Protein 7AVC (pdb70)

Solvent-accessible surface area: 8495 Å² total; per-residue (Å²): 160,143,169,84,159,81,87,10,31,25,79,96,38,138,99,92,33,105,43,86,55,17,17,0,0,70,2,67,17,62,162,36,57,5,2,1,0,0,11,3,0,81,51,0,64,77,13,90,150,26,76,64,138,89,0,82,96,52,59,136,99,44,121,14,4,8,121,0,10,0,6,12,21,123,65,48,89,42,117,14,116,174,45,108,59,10,46,0,9,46,0,2,0,11,21,114,8,10,115,87,2,87,134,8,112,54,1,51,86,15,0,6,142,3,0,28,48,9,0,45,182,81,46,134,37,170,16,34,118,92,82,85,79,54,192,146,97,75,18,6,24,90,177

Foldseek 3Di:
DDDFDEAEAEPADDDDDPKDFDWWKWFAWPVGIEIETEIEHQPFDAWDDDDPVRQVVCVVVSVYHGYFYKHWADWDWFQDPVGDIYTYIYIYGHPVVSVVVVVDPVSVVSVVVRNVVVNCVVVVTGIDPDMDIDDPDRDGDDD

Nearest PDB structures (foldseek):
  7avc-assembly1_AAA  TM=1.007E+00  e=6.413E-30  Homo sapiens
  4psf-assembly2_B  TM=9.441E-01  e=3.144E-23  Homo sapiens
  8bdu-assembly2_B  TM=9.408E-01  e=1.882E-21  Homo sapiens
  4psi-assembly1_A  TM=9.515E-01  e=9.555E-21  Homo sapiens
  4ckt-assembly2_A  TM=9.638E-01  e=2.616E-19  Mus musculus

Secondary structure (P-SEA, 3-state):
cccccbbbbbccccccccccccccccccccccbbbbbbbbbccccccccccaaaaaaaaaacccccccccccccbbbbbcccbbbbbbbbbbccaaaaaaaaacaaaaaaaaaaaaaaaaaaacccccccccccccccccccc

Sequence (143 aa):
AHHHHHHSAALLEVLFQGPGQPGFCIKTNSSEGKVFINICCHSPSIPPPADVTEE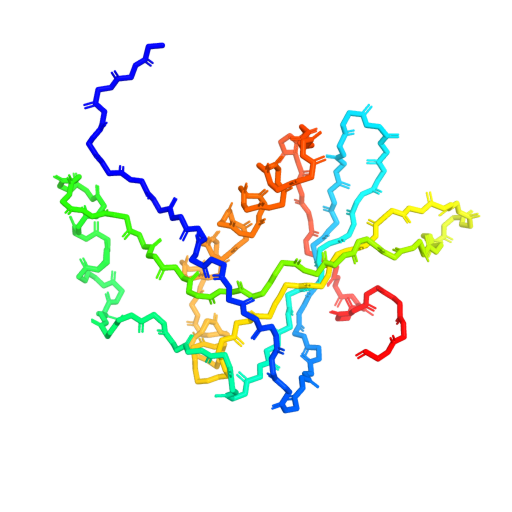ELLLQMMLEEDQAGFRIPMSLGEPHAELDAKGQGCCTAYDVAVNSDFYRRMMQNSDFLRRLLVIRIARRQGLEYKYDLRLAPPWDMMMMKNRPFMGSI

B-factor: mean 22.03, std 12.51, range [8.74, 87.2]

Structure (mmCIF, N/CA/C/O backbone):
data_7AVC
#
_entry.id   7AVC
#
_cell.length_a   72.723
_cell.length_b   72.723
_cell.length_c   192.775
_cell.angle_alpha   90.000
_cell.angle_beta   90.000
_cell.angle_gamma   120.000
#
_symmetry.space_group_name_H-M   'H 3 2'
#
loop_
_entity.id
_entity.type
_entity.pdbx_description
1 polymer 'PIH1 domain-containing protein 1'
2 non-polymer 'SODIUM ION'
3 non-polymer GLYCEROL
4 water water
#
loop_
_atom_site.group_PDB
_atom_site.id
_atom_site.type_symbol
_atom_site.label_atom_id
_atom_site.label_alt_id
_atom_site.label_comp_id
_atom_site.label_asym_id
_atom_site.label_entity_id
_atom_site.label_seq_id
_atom_site.pdbx_PDB_ins_code
_atom_site.Cartn_x
_atom_site.Cartn_y
_atom_site.Cartn_z
_atom_site.occupancy
_atom_site.B_iso_or_equiv
_atom_site.auth_seq_id
_atom_site.auth_comp_id
_atom_site.auth_asym_id
_atom_site.auth_atom_id
_atom_site.pdbx_PDB_model_num
ATOM 1 N N . ALA A 1 2 ? 11.308 -16.153 19.463 1.000 49.885 2 ALA AAA N 1
ATOM 2 C CA . ALA A 1 2 ? 11.975 -16.344 20.788 1.000 36.712 2 ALA AAA CA 1
ATOM 3 C C . ALA A 1 2 ? 10.934 -16.740 21.846 1.000 34.538 2 ALA AAA C 1
ATOM 4 O O . ALA A 1 2 ? 9.807 -16.218 21.837 1.000 37.260 2 ALA AAA O 1
ATOM 6 N N . HIS A 1 3 ? 11.294 -17.684 22.723 1.000 22.513 3 HIS AAA N 1
ATOM 7 C CA . HIS A 1 3 ? 10.442 -18.151 23.810 1.000 19.273 3 HIS AAA CA 1
ATOM 8 C C . HIS A 1 3 ? 11.315 -18.790 24.887 1.000 18.126 3 HIS AAA C 1
ATOM 9 O O . HIS A 1 3 ? 12.451 -19.140 24.608 1.000 20.984 3 HIS AAA O 1
ATOM 16 N N . HIS A 1 4 ? 10.766 -18.980 26.093 1.000 17.489 4 HIS AAA N 1
ATOM 17 C CA . HIS A 1 4 ? 11.534 -19.619 27.164 1.000 17.178 4 HIS AAA CA 1
ATOM 18 C C . HIS A 1 4 ? 10.734 -20.705 27.891 1.000 16.984 4 HIS AAA C 1
ATOM 19 O O . HIS A 1 4 ? 11.275 -21.338 28.785 1.000 19.339 4 HIS AAA O 1
ATOM 26 N N . HIS A 1 5 ? 9.489 -20.937 27.506 1.000 14.423 5 HIS AAA N 1
ATOM 27 C CA . HIS A 1 5 ? 8.668 -21.912 28.219 1.000 13.620 5 HIS AAA CA 1
ATOM 28 C C . HIS A 1 5 ? 9.077 -23.348 27.899 1.000 12.917 5 HIS AAA C 1
ATOM 29 O O . HIS A 1 5 ? 9.554 -23.619 26.789 1.000 15.539 5 HIS AAA O 1
ATOM 36 N N . HIS A 1 6 ? 8.931 -24.222 28.888 1.000 12.199 6 HIS AAA N 1
ATOM 37 C CA . HIS A 1 6 ? 9.335 -25.627 28.792 1.000 13.444 6 HIS AAA CA 1
ATOM 38 C C . HIS A 1 6 ? 8.177 -26.567 28.428 1.000 11.036 6 HIS AAA C 1
ATOM 39 O O . HIS A 1 6 ? 8.438 -27.674 27.969 1.000 11.928 6 HIS AAA O 1
ATOM 46 N N . HIS A 1 7 ? 6.942 -26.128 28.664 1.000 10.620 7 HIS AAA N 1
ATOM 47 C CA . HIS A 1 7 ? 5.745 -26.926 28.389 1.000 10.599 7 HIS AAA CA 1
ATOM 48 C C . HIS A 1 7 ? 4.695 -26.082 27.678 1.000 9.775 7 HIS AAA C 1
ATOM 49 O O . HIS A 1 7 ? 4.648 -24.886 27.847 1.000 10.156 7 HIS AAA O 1
ATOM 56 N N . HIS A 1 8 ? 3.823 -26.744 26.925 1.000 9.854 8 HIS AAA N 1
ATOM 57 C CA . HIS A 1 8 ? 2.689 -26.084 26.331 1.000 10.170 8 HIS AAA CA 1
ATOM 58 C C . HIS A 1 8 ? 1.617 -27.134 26.104 1.000 9.851 8 HIS AAA C 1
ATOM 59 O O . HIS A 1 8 ? 1.926 -28.263 25.743 1.000 11.080 8 HIS AAA O 1
ATOM 66 N N . SER A 1 9 ? 0.357 -26.742 26.241 1.000 10.109 9 SER AAA N 1
ATOM 67 C CA . SER A 1 9 ? -0.725 -27.686 25.952 1.000 10.388 9 SER AAA CA 1
ATOM 68 C C . SER A 1 9 ? -0.609 -28.205 24.510 1.000 11.086 9 SER AAA C 1
ATOM 69 O O . SER A 1 9 ? -0.154 -27.501 23.615 1.000 13.710 9 SER AAA O 1
ATOM 72 N N . ALA A 1 10 ? -1.048 -29.442 24.294 1.000 10.596 10 ALA AAA N 1
ATOM 73 C CA . ALA A 1 10 ? -0.839 -30.089 23.018 1.000 11.788 10 ALA AAA CA 1
ATOM 74 C C . ALA A 1 10 ? -1.926 -31.127 22.799 1.000 9.893 10 ALA AAA C 1
ATOM 75 O O . ALA A 1 10 ? -2.476 -31.730 23.706 1.000 10.943 10 ALA AAA O 1
ATOM 77 N N . ALA A 1 11 ? -2.174 -31.381 21.505 1.000 9.749 11 ALA AAA N 1
ATOM 78 C CA . ALA A 1 11 ? -3.012 -32.476 21.08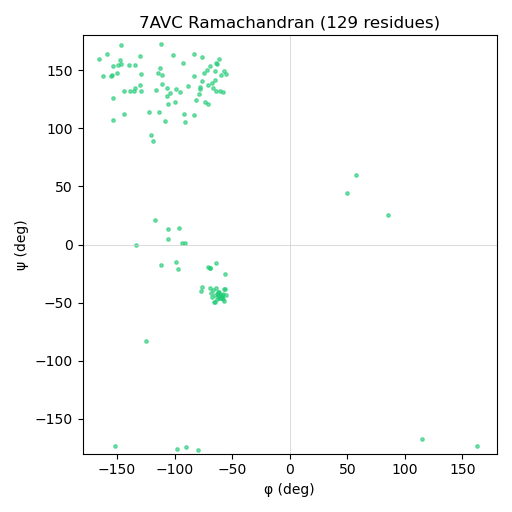2 1.000 10.154 11 ALA AAA CA 1
ATOM 79 C C . ALA A 1 11 ? -2.222 -33.788 21.144 1.000 9.772 11 ALA AAA C 1
ATOM 80 O O . ALA A 1 11 ? -1.097 -33.826 20.647 1.000 10.809 11 ALA AAA O 1
ATOM 82 N N . LEU A 1 12 ? -2.782 -34.812 21.776 1.000 9.585 12 LEU AAA N 1
ATOM 83 C CA A LEU A 1 12 ? -2.217 -36.177 21.713 0.500 9.520 12 LEU AAA CA 1
ATOM 84 C CA B LEU A 1 12 ? -2.205 -36.137 21.677 0.500 9.604 12 LEU AAA CA 1
ATOM 85 C C . LEU A 1 12 ? -3.040 -36.874 20.618 1.000 8.801 12 LEU AAA C 1
ATOM 86 O O . LEU A 1 12 ? -4.161 -37.308 20.882 1.000 9.575 12 LEU AAA O 1
ATOM 95 N N . GLU A 1 13 ? -2.514 -36.931 19.407 1.000 8.859 13 GLU AAA N 1
ATOM 96 C CA . GLU A 1 13 ? -3.328 -37.490 18.319 1.000 9.043 13 GLU AAA CA 1
ATOM 97 C C . GLU A 1 13 ? -3.565 -38.976 18.569 1.000 9.214 13 GLU AAA C 1
ATOM 98 O O . GLU A 1 13 ? -2.639 -39.732 18.857 1.000 10.554 13 GLU AAA O 1
ATOM 104 N N . VAL A 1 14 ? -4.815 -39.389 18.393 1.000 8.738 14 VAL AAA N 1
ATOM 105 C CA . VAL A 1 14 ? -5.204 -40.804 18.523 1.000 8.914 14 VAL AAA CA 1
ATOM 106 C C . VAL A 1 14 ? -6.008 -41.217 17.301 1.000 9.075 14 VAL AAA C 1
ATOM 107 O O . VAL A 1 14 ? -6.560 -40.394 16.543 1.000 10.254 14 VAL AAA O 1
ATOM 111 N N . LEU A 1 15 ? -6.095 -42.536 17.113 1.000 9.364 15 LEU AAA N 1
ATOM 112 C CA . LEU A 1 15 ? -6.951 -43.140 16.116 1.000 10.022 15 LEU AAA CA 1
ATOM 113 C C . LEU A 1 15 ? -8.409 -42.990 16.534 1.000 9.670 15 LEU AAA C 1
ATOM 114 O O . LEU A 1 15 ? -8.824 -43.547 17.582 1.000 11.007 15 LEU AAA O 1
ATOM 119 N N . PHE A 1 16 ? -9.234 -42.330 15.708 1.000 10.096 16 PHE AAA N 1
ATOM 120 C CA . PHE A 1 16 ? -10.626 -42.227 16.005 1.000 11.049 16 PHE AAA CA 1
ATOM 121 C C . PHE A 1 16 ? -11.242 -43.606 16.128 1.000 10.335 16 PHE AAA C 1
ATOM 122 O O . PHE A 1 16 ? -11.100 -44.446 15.248 1.000 11.117 16 PHE AAA O 1
ATOM 130 N N . GLN A 1 17 ? -12.004 -43.823 17.205 1.000 10.530 17 GLN AAA N 1
ATOM 131 C CA . GLN A 1 17 ? -12.819 -45.015 17.427 1.000 10.570 17 GLN AAA CA 1
ATOM 132 C C . GLN A 1 17 ? -14.136 -44.510 18.007 1.000 11.486 17 GLN AAA C 1
ATOM 133 O O . GLN A 1 17 ? -14.145 -43.614 18.844 1.000 10.838 17 GLN AAA O 1
ATOM 139 N N . GLY A 1 18 ? -15.237 -45.001 17.456 1.000 16.536 18 GLY AAA N 1
ATOM 140 C CA . GLY A 1 18 ? -16.604 -44.473 17.711 1.000 17.113 18 GLY AAA CA 1
ATOM 141 C C . GLY A 1 18 ? -17.158 -45.226 18.893 1.000 17.555 18 GLY AAA C 1
ATOM 142 O O . GLY A 1 18 ? -16.435 -46.013 19.497 1.000 19.060 18 GLY AAA O 1
ATOM 143 N N . PRO A 1 19 ? -18.444 -44.981 19.220 1.000 17.452 19 PRO AAA N 1
ATOM 144 C CA . PRO A 1 19 ? -19.433 -44.204 18.465 1.000 18.121 19 PRO AAA CA 1
ATOM 145 C C . PRO A 1 19 ? -19.263 -42.708 18.726 1.000 17.086 19 PRO AAA C 1
ATOM 146 O O . PRO A 1 19 ? -19.321 -42.267 19.897 1.000 18.357 19 PRO AAA O 1
ATOM 150 N N . GLY A 1 20 ? -19.091 -41.921 17.664 1.000 16.844 20 GLY AAA N 1
ATOM 151 C CA . GLY A 1 20 ? -18.960 -40.480 17.821 1.000 17.294 20 GLY AAA CA 1
ATOM 152 C C . GLY A 1 20 ? -20.282 -39.743 17.703 1.000 15.618 20 GLY AAA C 1
ATOM 153 O O . GLY A 1 20 ? -21.247 -40.211 17.101 1.000 19.773 20 GLY AAA O 1
ATOM 154 N N . GLN A 1 21 ? -20.322 -38.561 18.309 1.000 14.939 21 GLN AAA N 1
ATOM 155 C CA . GLN A 1 21 ? -21.447 -37.724 18.159 1.000 17.073 21 GLN AAA CA 1
ATOM 156 C C . GLN A 1 21 ? -21.043 -36.268 18.165 1.000 14.991 21 GLN AAA C 1
ATOM 157 O O . GLN A 1 21 ? -19.961 -35.916 18.623 1.000 13.999 21 GLN AAA O 1
ATOM 163 N N . PRO A 1 22 ? -21.869 -35.389 17.546 1.000 16.428 22 PRO AAA N 1
ATOM 164 C CA . PRO A 1 22 ? -21.522 -33.991 17.472 1.000 16.202 22 PRO AAA CA 1
ATOM 165 C C . PRO A 1 22 ? -21.446 -33.383 18.867 1.000 15.160 22 PRO AAA C 1
ATOM 166 O O . PRO A 1 22 ? -22.160 -33.803 19.806 1.000 17.810 22 PRO AAA O 1
ATOM 170 N N . GLY A 1 23 ? -20.666 -32.314 18.955 1.000 15.099 23 GLY AAA N 1
ATOM 171 C CA . GLY A 1 23 ? -20.559 -31.507 20.145 1.000 14.383 23 GLY AAA CA 1
ATOM 172 C C . GLY A 1 23 ? -20.855 -30.060 19.818 1.000 14.299 23 GLY AAA C 1
ATOM 173 O O . GLY A 1 23 ? -22.008 -29.618 19.957 1.000 17.534 23 GLY AAA O 1
ATOM 174 N N . PHE A 1 24 ? -19.854 -29.320 19.322 1.000 13.583 24 PHE AAA N 1
ATOM 175 C CA . PHE A 1 24 ? -20.069 -27.961 18.861 1.000 14.144 24 PHE AAA CA 1
ATOM 176 C C . PHE A 1 24 ? -19.130 -27.703 17.687 1.000 13.412 24 PHE AAA C 1
ATOM 177 O O . PHE A 1 24 ? -18.254 -28.501 17.423 1.000 13.815 24 PHE AAA O 1
ATOM 185 N N . CYS A 1 25 ? -19.320 -26.564 17.025 1.000 14.904 25 CYS AAA N 1
ATOM 186 C CA . CYS A 1 25 ? -18.602 -26.234 15.823 1.000 14.786 25 CYS AAA CA 1
ATOM 187 C C . CYS A 1 25 ? -18.004 -24.833 15.952 1.000 15.715 25 CYS AAA C 1
ATOM 188 O O . CYS A 1 25 ? -18.725 -23.888 16.294 1.000 18.573 25 CYS AAA O 1
ATOM 191 N N . ILE A 1 26 ? -16.709 -24.721 15.608 1.000 16.105 26 ILE AAA N 1
ATOM 192 C CA . ILE A 1 26 ? -15.951 -23.449 15.623 1.000 16.826 26 ILE AAA CA 1
ATOM 193 C C . ILE A 1 26 ? -15.760 -23.050 14.167 1.000 16.391 26 ILE AAA C 1
ATOM 194 O O . ILE A 1 26 ? -15.222 -23.816 13.348 1.000 18.947 26 ILE AAA O 1
ATOM 199 N N . LYS A 1 27 ? -16.125 -21.809 13.837 1.000 16.907 27 LYS AAA N 1
ATOM 200 C CA . LYS A 1 27 ? -15.818 -21.230 12.555 1.000 17.773 27 LYS AAA CA 1
ATOM 201 C C . LYS A 1 27 ? -14.583 -20.335 12.665 1.000 18.505 27 LYS AAA C 1
ATOM 202 O O . LYS A 1 27 ? -14.492 -19.531 13.609 1.000 20.100 27 LYS AAA O 1
ATOM 208 N N . THR A 1 28 ? -13.653 -20.483 11.721 1.000 18.260 28 THR AAA N 1
ATOM 209 C CA . THR A 1 28 ? -12.463 -19.642 11.691 1.000 19.202 28 THR AAA CA 1
ATOM 210 C C . THR A 1 28 ? -11.995 -19.525 10.250 1.000 20.592 28 THR AAA C 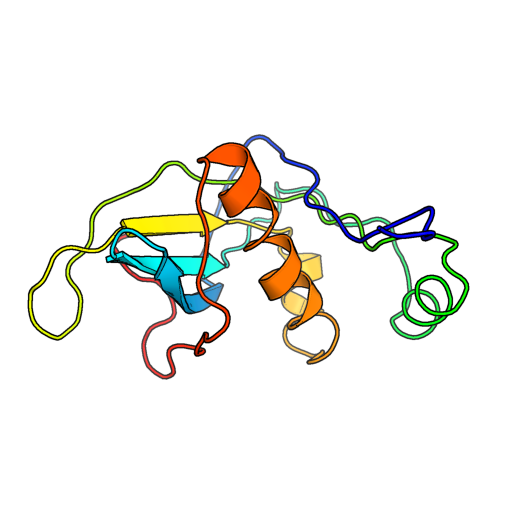1
ATOM 211 O O . THR A 1 28 ? -12.667 -19.960 9.327 1.000 21.742 28 THR AAA O 1
ATOM 215 N N . ASN A 1 29 ? -10.850 -18.903 10.049 1.000 29.943 29 ASN AAA N 1
ATOM 216 C CA . ASN A 1 29 ? -10.292 -18.833 8.711 1.000 28.382 29 ASN AAA CA 1
ATOM 217 C C . ASN A 1 29 ? -8.850 -19.301 8.781 1.000 30.333 29 ASN AAA C 1
ATOM 218 O O . ASN A 1 29 ? -8.231 -19.141 9.774 1.000 25.824 29 ASN AAA O 1
ATOM 223 N N . SER A 1 30 ? -8.384 -19.940 7.711 1.000 28.138 30 SER AAA N 1
ATOM 224 C CA . SER A 1 30 ? -6.994 -20.076 7.474 1.000 28.480 30 SER AAA CA 1
ATOM 225 C C . SER A 1 30 ? -6.498 -18.993 6.484 1.000 28.548 30 SER AAA C 1
ATOM 226 O O . SER A 1 30 ? -7.260 -18.169 5.917 1.000 27.274 30 SER AAA O 1
ATOM 229 N N . SER A 1 31 ? -5.225 -19.095 6.128 1.000 25.848 31 SER AAA N 1
ATOM 230 C CA . SER A 1 31 ? -4.652 -18.281 5.042 1.000 27.574 31 SER AAA CA 1
ATOM 231 C C . SER A 1 31 ? -5.307 -18.630 3.696 1.000 28.193 31 SER AAA C 1
ATOM 232 O O . SER A 1 31 ? -5.126 -17.863 2.729 1.000 33.170 31 SER AAA O 1
ATOM 235 N N . GLU A 1 32 ?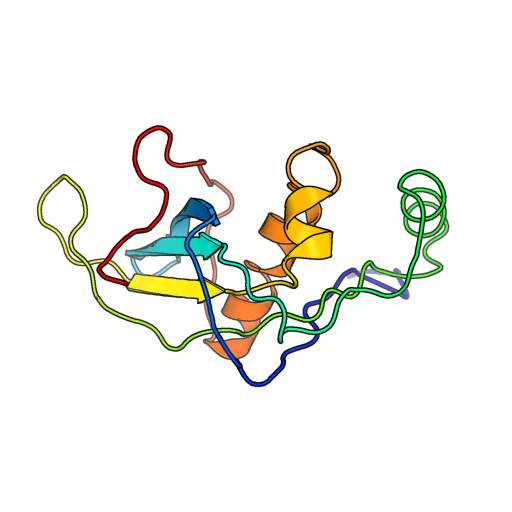 -6.015 -19.762 3.602 1.000 24.948 32 GLU AAA N 1
ATOM 236 C CA . GLU A 1 32 ? -6.495 -20.275 2.288 1.000 32.362 32 GLU AAA CA 1
ATOM 237 C C . GLU A 1 32 ? -8.022 -20.188 2.180 1.000 30.048 32 GLU AAA C 1
ATOM 238 O O . GLU A 1 32 ? -8.547 -20.238 1.065 1.000 40.018 32 GLU AAA O 1
ATOM 244 N N . GLY A 1 33 ? -8.720 -20.034 3.308 1.000 25.856 33 GLY AAA N 1
ATOM 245 C CA . GLY A 1 33 ? -10.178 -20.005 3.263 1.000 26.179 33 GLY AAA CA 1
ATOM 246 C C . GLY A 1 33 ? -10.815 -20.252 4.626 1.000 23.395 33 GLY AAA C 1
ATOM 247 O O . GLY A 1 33 ? -10.144 -20.356 5.655 1.000 22.153 33 GLY AAA O 1
ATOM 248 N N . LYS A 1 34 ? -12.139 -20.367 4.624 1.000 25.343 34 LYS AAA N 1
ATOM 249 C CA . LYS A 1 34 ? -12.921 -20.564 5.823 1.000 21.655 34 LYS AAA CA 1
ATOM 250 C C . LYS A 1 34 ? -12.766 -22.017 6.261 1.000 18.573 34 LYS AAA C 1
ATOM 251 O O . LYS A 1 34 ? -12.820 -22.938 5.453 1.000 20.226 34 LYS AAA O 1
ATOM 257 N N . VAL A 1 35 ? -12.673 -22.215 7.572 1.000 17.134 35 VAL AAA N 1
ATOM 258 C CA . VAL A 1 35 ? -12.484 -23.496 8.178 1.000 15.978 35 VAL AAA CA 1
ATOM 259 C C . VAL A 1 35 ? -13.521 -23.693 9.284 1.000 15.768 35 VAL AAA C 1
ATOM 260 O O . VAL A 1 35 ? -13.763 -22.807 10.062 1.000 17.902 35 VAL AAA O 1
ATOM 264 N N . PHE A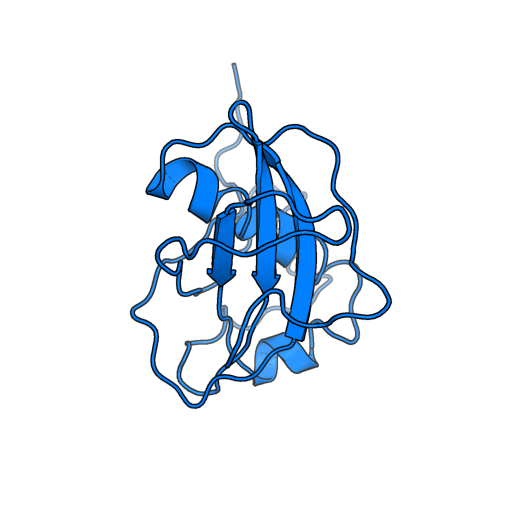 1 36 ? -14.085 -24.900 9.321 1.000 14.507 36 PHE AAA N 1
ATOM 265 C CA . PHE A 1 36 ? -14.968 -25.291 10.401 1.000 14.096 36 PHE AAA CA 1
ATOM 266 C C . PHE A 1 36 ? -14.323 -26.440 11.150 1.000 12.812 36 PHE AAA C 1
ATOM 267 O O . PHE A 1 36 ? -13.865 -27.413 10.535 1.000 15.462 36 PHE AAA O 1
ATOM 275 N N . ILE A 1 37 ? -14.305 -26.340 12.478 1.000 12.725 37 ILE AAA N 1
ATOM 276 C CA . ILE A 1 37 ? -13.788 -27.391 13.331 1.000 12.073 37 ILE AAA CA 1
ATOM 277 C C . ILE A 1 37 ? -14.956 -27.959 14.128 1.000 12.333 37 ILE AAA C 1
ATOM 278 O O . ILE A 1 37 ? -15.574 -27.260 14.932 1.000 13.465 37 ILE AAA O 1
ATOM 283 N N . ASN A 1 38 ? -15.282 -29.229 13.847 1.000 12.201 38 ASN AAA N 1
ATOM 284 C CA . ASN A 1 38 ? -16.336 -29.911 14.566 1.000 11.970 38 ASN AAA CA 1
ATOM 285 C C . ASN A 1 38 ? -15.732 -30.617 15.774 1.000 11.425 38 ASN AAA C 1
ATOM 286 O O . ASN A 1 38 ? -15.081 -31.647 15.622 1.000 12.678 38 ASN AAA O 1
ATOM 291 N N . ILE A 1 39 ? -15.959 -30.062 16.970 1.000 11.259 39 ILE AAA N 1
ATOM 292 C CA . ILE A 1 39 ? -15.549 -30.725 18.207 1.000 11.309 39 ILE AAA CA 1
ATOM 293 C C . ILE A 1 39 ? -16.627 -31.724 18.557 1.000 11.586 39 ILE AAA C 1
ATOM 294 O O . ILE A 1 39 ? -17.750 -31.346 18.855 1.000 13.720 39 ILE AAA O 1
ATOM 299 N N . CYS A 1 40 ? -16.259 -33.002 18.439 1.000 10.701 40 CYS AAA N 1
ATOM 300 C CA A CYS A 1 40 ? -17.106 -34.177 18.590 0.600 10.943 40 CYS AAA CA 1
ATOM 301 C CA B CYS A 1 40 ? -17.211 -34.054 18.716 0.400 10.564 40 CYS AAA CA 1
ATOM 302 C C . CYS A 1 40 ? -16.634 -34.965 19.800 1.000 9.756 40 CYS AAA C 1
ATOM 303 O O . CYS A 1 40 ? -15.578 -34.674 20.382 1.000 10.593 40 CYS AAA O 1
ATOM 308 N N . HIS A 1 41 ? -17.373 -36.032 20.144 1.000 10.588 41 HIS AAA N 1
ATOM 309 C CA . HIS A 1 41 ? -16.895 -36.852 21.260 1.000 10.241 41 HIS AAA CA 1
ATOM 310 C C . HIS A 1 41 ? -17.310 -38.310 21.066 1.000 10.017 41 HIS AAA C 1
ATOM 311 O O . HIS A 1 41 ? -18.301 -38.621 20.418 1.000 11.593 41 HIS AAA O 1
ATOM 318 N N . SER A 1 42 ? -16.518 -39.178 21.689 1.000 9.780 42 SER AAA N 1
ATOM 319 C CA . SER A 1 42 ? -16.736 -40.632 21.644 1.000 10.017 42 SER AAA CA 1
ATOM 320 C C . SER A 1 42 ? -16.217 -41.201 22.949 1.000 9.993 42 SER AAA C 1
ATOM 321 O O . SER A 1 42 ? -15.173 -40.742 23.445 1.000 10.283 42 SER AAA O 1
ATOM 324 N N . PRO A 1 43 ? -16.842 -42.277 23.453 1.000 10.028 43 PRO AAA N 1
ATOM 325 C CA . PRO A 1 43 ? -16.321 -42.920 24.654 1.000 10.630 43 PRO AAA CA 1
ATOM 326 C C . PRO A 1 43 ? -14.983 -43.635 24.407 1.000 9.833 43 PRO AAA C 1
ATOM 327 O O . PRO A 1 43 ? -14.250 -43.911 25.361 1.000 10.330 43 PRO AAA O 1
ATOM 331 N N . SER A 1 44 ? -14.679 -43.954 23.141 1.000 9.830 44 SER AAA N 1
ATOM 332 C CA . SER A 1 44 ? -13.505 -44.722 22.755 1.000 10.199 44 SER AAA CA 1
ATOM 333 C C . SER A 1 44 ? -12.332 -43.838 22.330 1.000 9.825 44 SER AAA C 1
ATOM 334 O O . SER A 1 44 ? -11.354 -44.357 21.795 1.000 11.262 44 SER AAA O 1
ATOM 337 N N . ILE A 1 45 ? -12.415 -42.536 22.634 1.000 9.791 45 ILE AAA N 1
ATOM 338 C CA . ILE A 1 45 ? -11.241 -41.655 22.643 1.000 9.791 45 ILE AAA CA 1
ATOM 339 C C . ILE A 1 45 ? -10.764 -41.630 24.093 1.000 9.256 45 ILE AAA C 1
ATOM 340 O O . ILE A 1 45 ? -11.590 -41.434 24.990 1.000 10.259 45 ILE AAA O 1
ATOM 345 N N . PRO A 1 46 ? -9.470 -41.823 24.390 1.000 9.654 46 PRO AAA N 1
ATOM 346 C CA . PRO A 1 46 ? -9.039 -41.794 25.784 1.000 10.254 46 PRO AAA CA 1
ATOM 347 C C . PRO A 1 46 ? -9.227 -40.415 26.386 1.000 9.809 46 PRO AAA C 1
ATOM 348 O O . PRO A 1 46 ? -9.109 -39.394 25.698 1.000 9.925 46 PRO AAA O 1
ATOM 352 N N . PRO A 1 47 ? -9.495 -40.332 27.703 1.000 10.254 47 PRO AAA N 1
ATOM 353 C CA . PRO A 1 47 ? -9.558 -39.038 28.373 1.000 10.470 47 PRO AAA CA 1
ATOM 354 C C . PRO A 1 47 ? -8.181 -38.468 28.626 1.000 10.783 47 PRO AAA C 1
ATOM 355 O O . PRO A 1 47 ? -7.191 -39.216 28.700 1.000 11.301 47 PRO AAA O 1
ATOM 359 N N . PRO A 1 48 ? -8.076 -37.144 28.870 1.000 10.201 48 PRO AAA N 1
ATOM 360 C CA . PRO A 1 48 ? -6.849 -36.605 29.454 1.000 10.630 48 PRO AAA CA 1
ATOM 361 C C . PRO A 1 48 ? -6.631 -37.222 30.836 1.000 12.686 48 PRO AAA C 1
ATOM 362 O O . PRO A 1 48 ? -7.581 -37.655 31.476 1.000 13.767 48 PRO AAA O 1
ATOM 366 N N . ALA A 1 49 ? -5.396 -37.168 31.309 1.000 13.710 49 ALA AAA N 1
ATOM 367 C CA . ALA A 1 49 ? -5.072 -37.612 32.660 1.000 15.583 49 ALA AAA CA 1
ATOM 368 C C . ALA A 1 49 ? -5.958 -36.846 33.647 1.000 16.476 49 ALA AAA C 1
ATOM 369 O O . ALA A 1 49 ? -6.247 -35.686 33.405 1.000 18.263 49 ALA AAA O 1
ATOM 371 N N . ASP A 1 50 ? -6.394 -37.411 34.777 1.000 18.213 50 ASP AAA N 1
ATOM 372 C CA . ASP A 1 50 ? -7.222 -36.795 35.766 1.000 21.510 50 ASP AAA CA 1
ATOM 373 C C . ASP A 1 50 ? -6.485 -35.559 36.335 1.000 19.834 50 ASP AAA C 1
ATOM 374 O O . ASP A 1 50 ? -5.315 -35.657 36.733 1.000 25.569 50 ASP AAA O 1
ATOM 379 N N . VAL A 1 51 ? -7.201 -34.486 36.386 1.000 19.137 51 VAL AAA N 1
ATOM 380 C CA . VAL A 1 51 ? -6.704 -33.245 37.000 1.000 18.836 51 VAL AAA CA 1
ATOM 381 C C . VAL A 1 51 ? -7.893 -32.315 37.298 1.000 18.247 51 VAL AAA C 1
ATOM 382 O O . VAL A 1 51 ? -8.866 -32.280 36.545 1.000 20.231 51 VAL AAA O 1
ATOM 386 N N . THR A 1 52 ? -7.856 -31.556 38.391 1.000 16.999 52 THR AAA N 1
ATOM 387 C CA . THR A 1 52 ? -8.905 -30.575 38.643 1.000 17.463 52 THR AAA CA 1
ATOM 388 C C . THR A 1 52 ? -8.577 -29.304 37.855 1.000 15.404 52 THR AAA C 1
ATOM 389 O O . THR A 1 52 ? -7.440 -29.089 37.447 1.000 14.575 52 THR AAA O 1
ATOM 393 N N . GLU A 1 53 ? -9.555 -28.429 37.698 1.000 16.318 53 GLU AAA N 1
ATOM 394 C CA . GLU A 1 53 ? -9.321 -27.179 36.958 1.000 15.591 53 GLU AAA CA 1
ATOM 395 C C . GLU A 1 53 ? -8.262 -26.341 37.673 1.000 14.475 53 GLU AAA C 1
ATOM 396 O O . GLU A 1 53 ? -7.387 -25.744 37.053 1.000 15.012 53 GLU AAA O 1
ATOM 402 N N . GLU A 1 54 ? -8.330 -26.301 38.991 1.000 15.033 54 GLU AAA N 1
ATOM 403 C CA . GLU A 1 54 ? -7.333 -25.515 39.689 1.000 15.465 54 GLU AAA CA 1
ATOM 404 C C . GLU A 1 54 ? -5.930 -26.136 39.602 1.000 14.615 54 GLU AAA C 1
ATOM 405 O O . GLU A 1 54 ? -4.944 -25.419 39.455 1.000 14.857 54 GLU AAA O 1
ATOM 411 N N . GLU A 1 55 ? -5.823 -27.490 39.655 1.000 14.781 55 GLU AAA N 1
ATOM 412 C CA . GLU A 1 55 ? -4.508 -28.148 39.474 1.000 14.189 55 GLU AAA CA 1
ATOM 413 C C . GLU A 1 55 ? -3.952 -27.827 38.082 1.000 13.531 55 GLU AAA C 1
ATOM 414 O O . GLU A 1 55 ? -2.765 -27.605 37.924 1.000 14.186 55 GLU AAA O 1
ATOM 420 N N A LEU A 1 56 ? -4.819 -27.794 37.078 0.500 12.596 56 LEU AAA N 1
ATOM 421 N N B LEU A 1 56 ? -4.849 -27.833 37.086 0.500 12.767 56 LEU AAA N 1
ATOM 422 C CA A LEU A 1 56 ? -4.336 -27.561 35.740 0.500 12.981 56 LEU AAA CA 1
ATOM 423 C CA B LEU A 1 56 ? -4.549 -27.542 35.669 0.500 13.891 56 LEU AAA CA 1
ATOM 424 C C A LEU A 1 56 ? -3.912 -26.094 35.607 0.500 12.244 56 LEU AAA C 1
ATOM 425 C C B LEU A 1 56 ? -3.986 -26.117 35.563 0.500 12.425 56 LEU AAA C 1
ATOM 426 O O A LEU A 1 56 ? -2.834 -25.809 35.052 0.500 12.288 56 LEU AAA O 1
ATOM 427 O O B LEU A 1 56 ? -2.902 -25.882 34.996 0.500 13.157 56 LEU AAA O 1
ATOM 436 N N . LEU A 1 57 ? -4.709 -25.157 36.145 1.000 12.775 57 LEU AAA N 1
ATOM 437 C CA . LEU A 1 57 ? -4.276 -23.772 36.086 1.000 12.557 57 LEU AAA CA 1
ATOM 438 C C . LEU A 1 57 ? -2.915 -23.611 36.792 1.000 11.996 57 LEU AAA C 1
ATOM 439 O O . LEU A 1 57 ? -2.049 -22.872 36.319 1.000 12.120 57 LEU AAA O 1
ATOM 444 N N . GLN A 1 58 ? -2.739 -24.266 37.951 1.000 12.315 58 GLN AAA N 1
ATOM 445 C CA . GLN A 1 58 ? -1.478 -24.167 38.647 1.000 12.328 58 GLN AAA CA 1
ATOM 446 C C . GLN A 1 58 ? -0.325 -24.663 37.778 1.000 11.351 58 GLN AAA C 1
ATOM 447 O O . GLN A 1 58 ? 0.737 -24.052 37.747 1.000 12.115 58 GLN AAA O 1
ATOM 453 N N . MET A 1 59 ? -0.516 -25.802 37.110 1.000 11.872 59 MET AAA N 1
ATOM 454 C CA A MET A 1 59 ? 0.566 -26.338 36.301 0.800 11.604 59 MET AAA CA 1
ATOM 455 C CA B MET A 1 59 ? 0.567 -26.358 36.296 0.200 10.930 59 MET AAA CA 1
ATOM 456 C C . MET A 1 59 ? 0.895 -25.387 35.141 1.000 10.562 59 MET AAA C 1
ATOM 457 O O . MET A 1 59 ? 2.051 -25.245 34.753 1.000 11.741 59 MET AAA O 1
ATOM 466 N N . LEU A 1 60 ? -0.132 -24.741 34.578 1.000 10.259 60 LEU AAA N 1
ATOM 467 C CA . LEU A 1 60 ? 0.111 -23.736 33.557 1.000 10.528 60 LEU AAA CA 1
ATOM 468 C C . LEU A 1 60 ? 0.876 -22.547 34.133 1.000 10.162 60 LEU AAA C 1
ATOM 469 O O . LEU A 1 60 ? 1.891 -22.118 33.573 1.000 10.809 60 LEU AAA O 1
ATOM 474 N N . GLU A 1 61 ? 0.430 -22.007 35.258 1.000 10.278 61 GLU AAA N 1
ATOM 475 C CA . GLU A 1 61 ? 1.100 -20.848 35.870 1.000 10.354 61 GLU AAA CA 1
ATOM 476 C C . GLU A 1 61 ? 2.574 -21.134 36.154 1.000 10.125 61 GLU AAA C 1
ATOM 477 O O . GLU A 1 61 ? 3.427 -20.249 35.977 1.000 10.509 61 GLU AAA O 1
ATOM 483 N N . GLU A 1 62 ? 2.870 -22.352 36.586 1.000 10.159 62 GLU AAA N 1
ATOM 484 C CA . GLU A 1 62 ? 4.215 -22.734 36.992 1.000 10.867 62 GLU AAA CA 1
ATOM 485 C C . GLU A 1 62 ? 5.039 -23.309 35.828 1.000 10.659 62 GLU AAA C 1
ATOM 486 O O . GLU A 1 62 ? 6.179 -23.685 35.986 1.000 11.886 62 GLU AAA O 1
ATOM 492 N N . ASP A 1 63 ? 4.431 -23.359 34.630 1.000 10.654 63 ASP AAA N 1
ATOM 493 C CA . ASP A 1 63 ? 5.061 -23.969 33.469 1.000 10.364 63 ASP AAA CA 1
ATOM 494 C C . ASP A 1 63 ? 5.604 -25.365 33.815 1.000 10.433 63 ASP AAA C 1
ATOM 495 O O . ASP A 1 63 ? 6.698 -25.748 33.374 1.000 11.804 63 ASP AAA O 1
ATOM 500 N N . GLN A 1 64 ? 4.779 -26.144 34.543 1.000 10.654 64 GLN AAA N 1
ATOM 501 C CA . GLN A 1 64 ? 5.138 -27.502 34.906 1.000 11.944 64 GLN AAA CA 1
ATOM 502 C C . GLN A 1 64 ? 4.507 -28.545 34.001 1.000 10.778 64 GLN AAA C 1
ATOM 503 O O . GLN A 1 64 ? 4.927 -29.683 33.994 1.000 12.594 64 GLN AAA O 1
ATOM 509 N N . ALA A 1 65 ? 3.503 -28.150 33.218 1.000 10.901 65 ALA AAA N 1
ATOM 510 C CA . ALA A 1 65 ? 2.876 -29.030 32.241 1.000 11.794 65 ALA AAA CA 1
ATOM 511 C C . ALA A 1 65 ? 2.047 -28.165 31.308 1.000 11.562 65 ALA AAA C 1
ATOM 512 O O . ALA A 1 65 ? 1.645 -27.054 31.671 1.000 11.944 65 ALA AAA O 1
ATOM 514 N N . GLY A 1 66 ? 1.756 -28.726 30.127 1.000 11.886 66 GLY AAA N 1
ATOM 515 C CA . GLY A 1 66 ? 0.608 -28.313 29.358 1.000 12.670 66 GLY AAA CA 1
ATOM 516 C C . GLY A 1 66 ? -0.521 -29.322 29.540 1.000 11.986 66 GLY AAA C 1
ATOM 517 O O . GLY A 1 66 ? -0.297 -30.443 29.972 1.000 13.860 66 GLY AAA O 1
ATOM 518 N N . PHE A 1 67 ? -1.748 -28.922 29.187 1.000 11.738 67 PHE AAA N 1
ATOM 519 C CA . PHE A 1 67 ? -2.855 -29.838 29.115 1.000 11.241 67 PHE AAA CA 1
ATOM 520 C C . PHE A 1 67 ? -2.678 -30.698 27.865 1.000 11.549 67 PHE AAA C 1
ATOM 521 O O . PHE A 1 67 ? -2.587 -30.134 26.769 1.000 12.088 67 PHE AAA O 1
ATOM 529 N N . ARG A 1 68 ? -2.636 -32.016 28.065 1.000 11.425 68 ARG AAA N 1
ATOM 530 C CA . ARG A 1 68 ? -2.395 -32.907 26.937 1.000 11.815 68 ARG AAA CA 1
ATOM 531 C C . ARG A 1 68 ? -3.691 -33.607 26.635 1.000 10.499 68 ARG AAA C 1
ATOM 532 O O . ARG A 1 68 ? -4.115 -34.481 27.401 1.000 12.483 68 ARG AAA O 1
ATOM 540 N N . ILE A 1 69 ? -4.422 -33.308 25.585 1.000 10.820 69 ILE AAA N 1
ATOM 541 C CA . ILE A 1 69 ? -5.763 -33.858 25.366 1.000 10.651 69 ILE AAA CA 1
ATOM 542 C C . ILE A 1 69 ? -5.649 -34.899 24.258 1.000 9.709 69 ILE AAA C 1
ATOM 543 O O . ILE A 1 69 ? -5.331 -34.519 23.112 1.000 9.812 69 ILE AAA O 1
ATOM 548 N N . PRO A 1 70 ? -6.003 -36.179 24.499 1.000 9.296 70 PRO AAA N 1
ATOM 549 C CA . PRO A 1 70 ? -6.148 -37.117 23.397 1.000 9.012 70 PRO AAA CA 1
ATOM 550 C C . PRO A 1 70 ? -7.296 -36.666 22.497 1.000 9.041 70 PRO AAA C 1
ATOM 551 O O . PRO A 1 70 ? -8.404 -36.374 22.962 1.000 9.712 70 PRO AAA O 1
ATOM 555 N N . MET A 1 71 ? -7.024 -36.640 21.190 1.000 8.817 71 MET AAA N 1
ATOM 556 C CA . MET A 1 71 ? -8.042 -36.247 20.256 1.000 9.796 71 MET AAA CA 1
ATOM 557 C C . MET A 1 71 ? -7.716 -36.859 18.909 1.000 9.293 71 MET AAA C 1
ATOM 558 O O . MET A 1 71 ? -6.559 -36.940 18.497 1.000 9.891 71 MET AAA O 1
ATOM 563 N N . SER A 1 72 ? -8.771 -37.240 18.184 1.000 9.264 72 SER AAA N 1
ATOM 564 C CA . SER A 1 72 ? -8.586 -37.592 16.784 1.000 9.241 72 SER AAA CA 1
ATOM 565 C C . SER A 1 72 ? -8.595 -36.293 15.963 1.000 9.925 72 SER AAA C 1
ATOM 566 O O . SER A 1 72 ? -9.264 -35.327 16.291 1.000 11.672 72 SER AAA O 1
ATOM 569 N N . LEU A 1 73 ? -7.781 -36.295 14.904 1.000 9.764 73 LEU AAA N 1
ATOM 570 C CA . LEU A 1 73 ? -7.637 -35.118 14.023 1.000 10.022 73 LEU AAA CA 1
ATOM 571 C C . LEU A 1 73 ? -8.084 -35.552 12.631 1.000 10.851 73 LEU AAA C 1
ATOM 572 O O . LEU A 1 73 ? -7.299 -36.052 11.834 1.000 13.120 73 LEU AAA O 1
ATOM 577 N N . GLY A 1 74 ? -9.390 -35.402 12.367 1.000 11.262 74 GLY AAA N 1
ATOM 578 C CA . GLY A 1 74 ? -10.005 -35.956 11.175 1.000 12.649 74 GLY AAA CA 1
ATOM 579 C C . GLY A 1 74 ? -9.461 -35.342 9.912 1.000 12.541 74 GLY AAA C 1
ATOM 580 O O . GLY A 1 74 ? -9.022 -34.205 9.877 1.000 13.746 74 GLY AAA O 1
ATOM 581 N N . GLU A 1 75 ? -9.586 -36.115 8.839 1.000 14.665 75 GLU AAA N 1
ATOM 582 C CA . GLU A 1 75 ? -9.197 -35.646 7.513 1.000 15.141 75 GLU AAA CA 1
ATOM 583 C C . GLU A 1 75 ? -10.202 -34.605 7.032 1.000 14.536 75 GLU AAA C 1
ATOM 584 O O . GLU A 1 75 ? -11.390 -34.629 7.367 1.000 15.594 75 GLU AAA O 1
ATOM 590 N N . PRO A 1 76 ? -9.750 -33.651 6.201 1.000 15.160 76 PRO AAA N 1
ATOM 591 C CA . PRO A 1 76 ? -10.658 -32.614 5.734 1.000 15.560 76 PRO AAA CA 1
ATOM 592 C C . PRO A 1 76 ? -11.854 -33.184 4.963 1.000 14.602 76 PRO AAA C 1
ATOM 593 O O . PRO A 1 76 ? -11.729 -34.180 4.236 1.000 17.252 76 PRO AAA O 1
ATOM 597 N N . HIS A 1 77 ? -12.993 -32.514 5.113 1.000 14.573 77 HIS AAA N 1
ATOM 598 C CA . HIS A 1 77 ? -14.150 -32.776 4.267 1.000 14.952 77 HIS AAA CA 1
ATOM 599 C C . HIS A 1 77 ? -14.726 -31.431 3.837 1.000 14.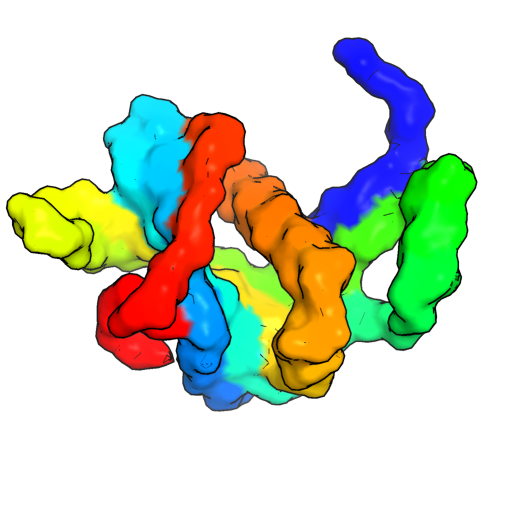454 77 HIS AAA C 1
ATOM 600 O O . HIS A 1 77 ? -14.894 -30.519 4.650 1.000 16.044 77 HIS AAA O 1
ATOM 607 N N . ALA A 1 78 ? -14.990 -31.317 2.548 1.000 15.418 78 ALA AAA N 1
ATOM 608 C CA . ALA A 1 78 ? -15.505 -30.062 2.005 1.000 15.570 78 ALA AAA CA 1
ATOM 609 C C . ALA A 1 78 ? -16.985 -29.911 2.302 1.000 16.494 78 ALA AAA C 1
ATOM 610 O O . ALA A 1 78 ? -17.733 -30.844 2.101 1.000 18.142 78 ALA AAA O 1
ATOM 612 N N . GLU A 1 79 ? -17.391 -28.722 2.774 1.000 15.418 79 GLU AAA N 1
ATOM 613 C CA . GLU A 1 79 ? -18.760 -28.419 3.103 1.000 15.368 79 GLU AAA CA 1
ATOM 614 C C . GLU A 1 79 ? -19.104 -27.006 2.643 1.000 18.255 79 GLU AAA C 1
ATOM 615 O O . GLU A 1 79 ? -18.235 -26.194 2.479 1.000 27.593 79 GLU AAA O 1
ATOM 621 N N . LEU A 1 80 ? -20.384 -26.743 2.384 1.000 16.126 80 LEU AAA N 1
ATOM 622 C CA . LEU A 1 80 ? -20.840 -25.427 1.992 1.000 16.918 80 LEU AAA CA 1
ATOM 623 C C . LEU A 1 80 ? -21.177 -24.607 3.235 1.000 17.555 80 LEU AAA C 1
ATOM 624 O O . LEU A 1 80 ? -21.875 -25.091 4.104 1.000 21.053 80 LEU AAA O 1
ATOM 629 N N . ASP A 1 81 ? -20.747 -23.349 3.241 1.000 17.181 81 ASP AAA N 1
ATOM 630 C CA . ASP A 1 81 ? -21.147 -22.380 4.247 1.000 19.829 81 ASP AAA CA 1
ATOM 631 C C . ASP A 1 81 ? -22.531 -21.835 3.903 1.000 20.371 81 ASP AAA C 1
ATOM 632 O O . ASP A 1 81 ? -23.136 -22.187 2.876 1.000 21.234 81 ASP AAA O 1
ATOM 637 N N . ALA A 1 82 ? -23.013 -20.882 4.711 1.000 23.827 82 ALA AAA N 1
ATOM 638 C CA . ALA A 1 82 ? -24.366 -20.424 4.590 1.000 27.156 82 ALA AAA CA 1
ATOM 639 C C . ALA A 1 82 ? -24.538 -19.635 3.289 1.000 27.677 82 ALA AAA C 1
ATOM 640 O O . ALA A 1 82 ? -25.654 -19.462 2.830 1.000 34.115 82 ALA AAA O 1
ATOM 642 N N . LYS A 1 83 ? -23.446 -19.136 2.722 1.000 23.979 83 LYS AAA N 1
ATOM 643 C CA . LYS A 1 83 ? -23.484 -18.304 1.503 1.000 26.911 83 LYS AAA CA 1
ATOM 644 C C . LYS A 1 83 ? -23.283 -19.141 0.232 1.000 24.411 83 LYS AAA C 1
ATOM 645 O O . LYS A 1 83 ? -23.285 -18.600 -0.863 1.000 28.843 83 LYS AAA O 1
ATOM 651 N N . GLY A 1 84 ?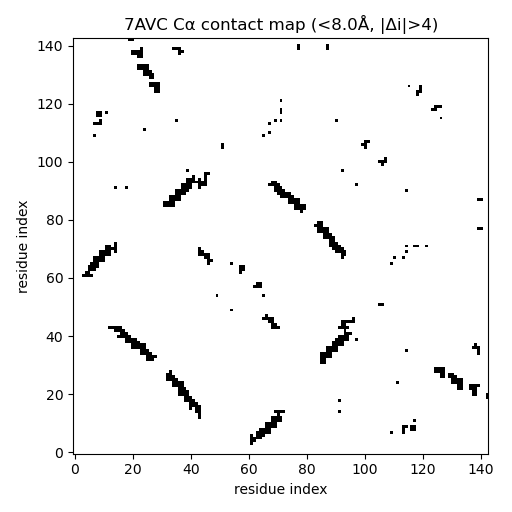 -23.137 -20.443 0.391 1.000 23.255 84 GLY AAA N 1
ATOM 652 C CA . GLY A 1 84 ? -23.014 -21.382 -0.725 1.000 22.118 84 GLY AAA CA 1
ATOM 653 C C . GLY A 1 84 ? -21.606 -21.535 -1.252 1.000 20.395 84 GLY AAA C 1
ATOM 654 O O . GLY A 1 84 ? -21.459 -21.930 -2.409 1.000 21.218 84 GLY AAA O 1
ATOM 655 N N . GLN A 1 85 ? -20.588 -21.275 -0.430 1.000 21.555 85 GLN AAA N 1
ATOM 656 C CA . GLN A 1 85 ? -19.215 -21.436 -0.842 1.000 22.100 85 GLN AAA CA 1
ATOM 657 C C . GLN A 1 85 ? -18.573 -22.606 -0.104 1.000 19.055 85 GLN AAA C 1
ATOM 658 O O . GLN A 1 85 ? -18.816 -22.868 1.077 1.000 18.315 85 GLN AAA O 1
ATOM 664 N N . GLY A 1 86 ? -17.686 -23.273 -0.818 1.000 19.552 86 GLY AAA N 1
ATOM 665 C CA . GLY A 1 86 ? -16.964 -24.358 -0.259 1.000 20.516 86 GLY AAA CA 1
ATOM 666 C C . GLY A 1 86 ? -15.995 -23.913 0.834 1.000 21.679 86 GLY AAA C 1
ATOM 667 O O . GLY A 1 86 ? -15.334 -22.823 0.773 1.000 28.827 86 GLY AAA O 1
ATOM 668 N N . CYS A 1 87 ? -15.962 -24.719 1.894 1.000 16.299 87 CYS AAA N 1
ATOM 669 C CA A CYS A 1 87 ? -15.067 -24.532 3.021 0.600 16.736 87 CYS AAA CA 1
ATOM 670 C CA B CYS A 1 87 ? -15.108 -24.509 3.043 0.400 16.289 87 CYS AAA CA 1
ATOM 671 C C . CYS A 1 87 ? -14.540 -25.875 3.457 1.000 15.233 87 CYS AAA C 1
ATOM 672 O O . CYS A 1 87 ? -15.024 -26.885 3.043 1.000 20.600 87 CYS AAA O 1
ATOM 677 N N . THR A 1 88 ? -13.516 -25.868 4.295 1.000 16.970 88 THR AAA N 1
ATOM 678 C CA . THR A 1 88 ? -12.951 -27.094 4.773 1.000 15.568 88 THR AAA CA 1
ATOM 679 C C . THR A 1 88 ? -13.406 -27.332 6.209 1.000 14.723 88 THR AAA C 1
ATOM 680 O O . THR A 1 88 ? -13.256 -26.461 7.050 1.000 16.589 88 THR AAA O 1
ATOM 684 N N . ALA A 1 89 ? -13.910 -28.549 6.462 1.000 14.528 89 ALA AAA N 1
ATOM 685 C CA . ALA A 1 89 ? -14.294 -28.953 7.827 1.000 13.560 89 ALA AAA CA 1
ATOM 686 C C . ALA A 1 89 ? -13.369 -30.082 8.278 1.000 12.296 89 ALA AAA C 1
ATOM 687 O O . ALA A 1 89 ? -12.950 -30.912 7.469 1.000 13.765 89 ALA AAA O 1
ATOM 689 N N . TYR A 1 90 ? -13.110 -30.105 9.593 1.000 12.054 90 TYR AAA N 1
ATOM 690 C CA . TYR A 1 90 ? -12.321 -31.140 10.215 1.000 11.936 90 TYR AAA CA 1
ATOM 691 C C . TYR A 1 90 ? -13.047 -31.592 11.479 1.000 11.415 90 TYR AAA C 1
ATOM 692 O O . TYR A 1 90 ? -13.480 -30.748 12.267 1.000 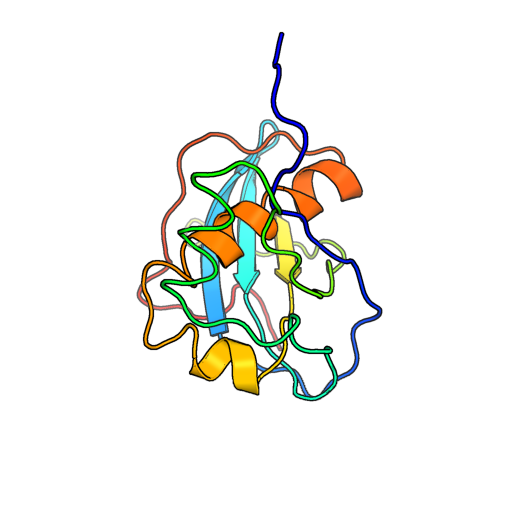12.578 90 TYR AAA O 1
ATOM 701 N N . ASP A 1 91 ? -13.131 -32.912 11.679 1.000 11.559 91 ASP AAA N 1
ATOM 702 C CA . ASP A 1 91 ? -13.797 -33.485 12.855 1.000 11.470 91 ASP AAA CA 1
ATOM 703 C C . ASP A 1 91 ? -12.724 -33.859 13.867 1.000 10.870 91 ASP AAA C 1
ATOM 704 O O . ASP A 1 91 ? -11.855 -34.675 13.565 1.000 11.612 91 ASP AAA O 1
ATOM 709 N N . VAL A 1 92 ? -12.838 -33.295 15.063 1.000 10.322 92 VAL AAA N 1
ATOM 710 C CA . VAL A 1 92 ? -11.875 -33.527 16.131 1.000 10.280 92 VAL AAA CA 1
ATOM 711 C C . VAL A 1 92 ? -12.647 -34.082 17.316 1.000 10.630 92 VAL AAA C 1
ATOM 712 O O . VAL A 1 92 ? -13.488 -33.386 17.895 1.000 12.162 92 VAL AAA O 1
ATOM 716 N N . ALA A 1 93 ? -12.365 -35.339 17.658 1.000 9.459 93 ALA AAA N 1
ATOM 717 C CA . ALA A 1 93 ? -13.134 -36.031 18.739 1.000 9.662 93 ALA AAA CA 1
ATOM 718 C C . ALA A 1 93 ? -12.286 -36.166 19.983 1.000 9.764 93 ALA AAA C 1
ATOM 719 O O . ALA A 1 93 ? -11.135 -36.564 19.941 1.000 10.130 93 ALA AAA O 1
ATOM 721 N N . VAL A 1 94 ? -12.950 -35.830 21.096 1.000 9.417 94 VAL AAA N 1
ATOM 722 C CA . VAL A 1 94 ? -12.408 -36.026 22.443 1.000 9.054 94 VAL AAA CA 1
ATOM 723 C C . VAL A 1 94 ? -13.222 -37.115 23.158 1.000 8.914 94 VAL AAA C 1
ATOM 724 O O . VAL A 1 94 ? -14.303 -37.503 22.737 1.000 9.891 94 VAL AAA O 1
ATOM 728 N N . ASN A 1 95 ? -12.730 -37.501 24.342 1.000 8.830 95 ASN AAA N 1
ATOM 729 C CA . ASN A 1 95 ? -13.443 -38.451 25.168 1.000 9.035 95 ASN AAA CA 1
ATOM 730 C C . ASN A 1 95 ? -14.780 -37.891 25.644 1.000 9.525 95 ASN AAA C 1
ATOM 731 O O . ASN A 1 95 ? -14.871 -36.736 26.034 1.000 10.070 95 ASN AAA O 1
ATOM 736 N N . SER A 1 96 ? -15.816 -38.746 25.688 1.000 9.704 96 SER AAA N 1
ATOM 737 C CA . SER A 1 96 ? -17.170 -38.321 26.076 1.000 10.783 96 SER AAA CA 1
ATOM 738 C C . SER A 1 96 ? -17.254 -37.843 27.537 1.000 11.451 96 SER AAA C 1
ATOM 739 O O . SER A 1 96 ? -17.940 -36.866 27.797 1.000 11.554 96 SER AAA O 1
ATOM 742 N N . ASP A 1 97 ? -16.630 -38.559 28.471 1.000 11.220 97 ASP AAA N 1
ATOM 743 C CA . ASP A 1 97 ? -16.649 -38.103 29.880 1.000 12.112 97 ASP AAA CA 1
ATOM 744 C C . ASP A 1 97 ? -16.022 -36.704 29.970 1.000 11.530 97 ASP AAA C 1
ATOM 745 O O . ASP A 1 97 ? -16.564 -35.794 30.594 1.000 12.728 97 ASP AAA O 1
ATOM 750 N N . PHE A 1 98 ? -14.882 -36.530 29.305 1.000 10.659 98 PHE AAA N 1
ATOM 751 C CA . PHE A 1 98 ? -14.219 -35.233 29.285 1.000 10.891 98 PHE AAA CA 1
ATOM 752 C C . PHE A 1 98 ? -15.120 -34.185 28.625 1.000 10.820 98 PHE AAA C 1
ATOM 753 O O . PHE A 1 98 ? -15.213 -33.071 29.127 1.000 12.133 98 PHE AAA O 1
ATOM 761 N N . TYR A 1 99 ? -15.796 -34.532 27.525 1.000 10.909 99 TYR AAA N 1
ATOM 762 C CA . TYR A 1 99 ? -16.685 -33.581 26.888 1.000 11.304 99 TYR AAA CA 1
ATOM 763 C C . TYR A 1 99 ? -17.775 -33.095 27.841 1.000 12.186 99 TYR AAA C 1
ATOM 764 O O . TYR A 1 99 ? -18.112 -31.915 27.898 1.000 12.538 99 TYR AAA O 1
ATOM 773 N N . ARG A 1 100 ? -18.333 -34.024 28.596 1.000 12.499 100 ARG AAA N 1
ATOM 774 C CA . ARG A 1 100 ? -19.393 -33.686 29.557 1.000 14.710 100 ARG AAA CA 1
ATOM 775 C C . ARG A 1 100 ? -18.844 -32.705 30.613 1.000 15.131 100 ARG AAA C 1
ATOM 776 O O . ARG A 1 100 ? -19.535 -31.742 30.998 1.000 18.247 100 ARG AAA O 1
ATOM 784 N N . ARG A 1 101 ? -17.602 -32.935 31.076 1.000 14.883 101 ARG AAA N 1
ATOM 785 C CA . ARG A 1 101 ? -16.945 -31.987 31.973 1.000 15.939 101 ARG AAA CA 1
ATOM 786 C C . ARG A 1 101 ? -16.748 -30.624 31.286 1.000 15.597 101 ARG AAA C 1
ATOM 787 O O . ARG A 1 101 ? -17.010 -29.563 31.875 1.000 18.834 101 ARG AAA O 1
ATOM 795 N N . MET A 1 102 ? -16.309 -30.660 30.019 1.000 13.828 102 MET AAA N 1
ATOM 796 C CA A MET A 1 102 ? -16.047 -29.435 29.343 0.700 13.646 102 MET AAA CA 1
ATOM 797 C CA B MET A 1 102 ? -16.075 -29.468 29.178 0.300 14.968 102 MET AAA CA 1
ATOM 798 C C . MET A 1 102 ? -17.338 -28.606 29.135 1.000 15.554 102 MET AAA C 1
ATOM 799 O O . MET A 1 102 ? -17.282 -27.381 29.105 1.000 16.549 102 MET AAA O 1
ATOM 808 N N . GLN A 1 103 ? -18.499 -29.252 28.996 1.000 15.476 103 GLN AAA N 1
ATOM 809 C CA . GLN A 1 103 ? -19.771 -28.534 28.928 1.000 16.820 103 GLN AAA CA 1
ATOM 810 C C . GLN A 1 103 ? -20.001 -27.633 30.137 1.000 18.955 103 GLN AAA C 1
ATOM 811 O O . GLN A 1 103 ? -20.804 -26.691 30.054 1.000 20.931 103 GLN AAA O 1
ATOM 817 N N . ASN A 1 104 ? -19.389 -27.961 31.274 1.000 18.147 104 ASN AAA N 1
ATOM 818 C CA . ASN A 1 104 ? -19.597 -27.210 32.469 1.000 21.150 104 ASN AAA CA 1
ATOM 819 C C . ASN A 1 104 ? -18.380 -26.337 32.789 1.000 19.584 104 ASN AAA C 1
ATOM 820 O O . ASN A 1 104 ? -18.315 -25.771 33.892 1.000 22.782 104 ASN AAA O 1
ATOM 825 N N . SER A 1 105 ? -17.447 -26.161 31.840 1.000 17.368 105 SER AAA N 1
ATOM 826 C CA . SER A 1 105 ? -16.271 -25.349 32.060 1.000 17.386 105 SER AAA CA 1
ATOM 827 C C . SER A 1 105 ? -15.819 -24.568 30.829 1.000 14.947 105 SER AAA C 1
ATOM 828 O O . SER A 1 105 ? -15.250 -25.150 29.912 1.000 16.541 105 SER AAA O 1
ATOM 831 N N . ASP A 1 106 ? -15.943 -23.236 30.916 1.000 17.847 106 ASP AAA N 1
ATOM 832 C CA . ASP A 1 106 ? -15.400 -22.303 29.956 1.000 21.739 106 ASP AAA CA 1
ATOM 833 C C . ASP A 1 106 ? -13.897 -22.478 29.762 1.000 17.757 106 ASP AAA C 1
ATOM 834 O O . ASP A 1 106 ? -13.353 -22.258 28.633 1.000 18.676 106 ASP AAA O 1
ATOM 839 N N . PHE A 1 107 ? -13.209 -22.753 30.862 1.000 16.431 107 PHE AAA N 1
ATOM 840 C CA . PHE A 1 107 ? -11.766 -22.916 30.843 1.000 15.270 107 PHE AAA CA 1
ATOM 841 C C . PHE A 1 107 ? -11.360 -24.151 30.027 1.000 13.194 107 PHE AAA C 1
ATOM 842 O O . PHE A 1 107 ? -10.547 -24.066 29.133 1.000 13.686 107 PHE AAA O 1
ATOM 850 N N . LEU A 1 108 ? -12.007 -25.283 30.333 1.000 13.117 108 LEU AAA N 1
ATOM 851 C CA . LEU A 1 108 ? -11.706 -26.479 29.567 1.000 12.646 108 LEU AAA CA 1
ATOM 852 C C . LEU A 1 108 ? -12.090 -26.326 28.099 1.000 12.465 108 LEU AAA C 1
ATOM 853 O O . LEU A 1 108 ? -11.377 -26.827 27.217 1.000 12.630 108 LEU AAA O 1
ATOM 858 N N . ARG A 1 109 ? -13.205 -25.649 27.832 1.000 12.617 109 ARG AAA N 1
ATOM 859 C CA A ARG A 1 109 ? -13.653 -25.432 26.440 0.600 14.133 109 ARG AAA CA 1
ATOM 860 C CA B ARG A 1 109 ? -13.606 -25.503 26.414 0.400 13.473 109 ARG AAA CA 1
ATOM 861 C C . ARG A 1 109 ? -12.600 -24.613 25.679 1.000 12.546 109 ARG AAA C 1
ATOM 862 O O . ARG A 1 109 ? -12.248 -24.923 24.521 1.000 13.054 109 ARG AAA O 1
ATOM 877 N N . LEU A 1 110 ? -12.116 -23.541 26.308 1.000 12.912 110 LEU AAA N 1
ATOM 878 C CA . LEU A 1 110 ? -11.116 -22.712 25.656 1.000 12.188 110 LEU AAA CA 1
ATOM 879 C C . LEU A 1 110 ? -9.846 -23.508 25.340 1.000 12.062 110 LEU AAA C 1
ATOM 880 O O . LEU A 1 110 ? -9.267 -23.410 24.242 1.000 13.215 110 LEU AAA O 1
ATOM 885 N N . LEU A 1 111 ? -9.398 -24.329 26.298 1.000 12.730 111 LEU AAA N 1
ATOM 886 C CA . LEU A 1 111 ? -8.260 -25.202 26.051 1.000 12.386 111 LEU AAA CA 1
ATOM 887 C C . LEU A 1 111 ? -8.500 -26.144 24.871 1.000 12.236 111 LEU AAA C 1
ATOM 888 O O . LEU A 1 111 ? -7.625 -26.284 24.020 1.000 12.949 111 LEU AAA O 1
ATOM 893 N N . VAL A 1 112 ? -9.660 -26.786 24.843 1.000 12.233 112 VAL AAA N 1
ATOM 894 C CA . VAL A 1 112 ? -9.949 -27.722 23.757 1.000 12.420 112 VAL AAA CA 1
ATOM 895 C C . VAL A 1 112 ? -9.889 -27.012 22.409 1.000 11.583 112 VAL AAA C 1
ATOM 896 O O . VAL A 1 112 ? -9.360 -27.567 21.433 1.000 12.215 112 VAL AAA O 1
ATOM 900 N N . ILE A 1 113 ? -10.460 -25.819 22.330 1.000 12.009 113 ILE AAA N 1
ATOM 901 C CA . ILE A 1 113 ? -10.479 -25.072 21.069 1.000 12.165 113 ILE AAA CA 1
ATOM 902 C C . ILE A 1 113 ? -9.049 -24.730 20.644 1.000 13.033 113 ILE AAA C 1
ATOM 903 O O . ILE A 1 113 ? -8.682 -24.932 19.475 1.000 13.465 113 ILE AAA O 1
ATOM 908 N N . ARG A 1 114 ? -8.236 -24.215 21.571 1.000 12.446 114 ARG AAA N 1
ATOM 909 C CA . ARG A 1 114 ? -6.861 -23.857 21.223 1.000 13.328 114 ARG AAA CA 1
ATOM 910 C C . ARG A 1 114 ? -6.080 -25.099 20.794 1.000 11.962 114 ARG AAA C 1
ATOM 911 O O . ARG A 1 114 ? -5.273 -25.046 19.871 1.000 12.220 114 ARG AAA O 1
ATOM 919 N N . ILE A 1 115 ? -6.262 -26.201 21.533 1.000 11.143 115 ILE AAA N 1
ATOM 920 C CA . ILE A 1 115 ? -5.507 -27.427 21.281 1.000 10.554 115 ILE AAA CA 1
ATOM 921 C C . ILE A 1 115 ? -5.918 -28.053 19.936 1.000 11.080 115 ILE AAA C 1
ATOM 922 O O . ILE A 1 115 ? -5.071 -28.512 19.171 1.000 11.322 115 ILE AAA O 1
ATOM 927 N N . ALA A 1 116 ? -7.219 -28.070 19.645 1.000 11.159 116 ALA AAA N 1
ATOM 928 C CA . ALA A 1 116 ? -7.699 -28.590 18.365 1.000 11.172 116 ALA AAA CA 1
ATOM 929 C C . ALA A 1 116 ? -7.126 -27.759 17.212 1.000 11.541 116 ALA AAA C 1
ATOM 930 O O . ALA A 1 116 ? -6.678 -28.298 16.219 1.000 12.341 116 ALA AAA O 1
ATOM 932 N N . ARG A 1 117 ? -7.180 -26.437 17.361 1.000 11.601 117 ARG AAA N 1
ATOM 933 C CA A ARG A 1 117 ? -6.585 -25.545 16.356 0.600 12.046 117 ARG AAA CA 1
ATOM 934 C CA B ARG A 1 117 ? -6.592 -25.558 16.348 0.400 12.588 117 ARG AAA CA 1
ATOM 935 C C . ARG A 1 117 ? -5.107 -25.910 16.125 1.000 12.009 117 ARG AAA C 1
ATOM 936 O O . ARG A 1 117 ? -4.649 -26.033 14.992 1.000 12.812 117 ARG AAA O 1
ATOM 951 N N . GLN A 1 118 ? -4.352 -26.037 17.231 1.000 11.901 118 GLN AAA N 1
ATOM 952 C CA . GLN A 1 118 ? -2.939 -26.335 17.126 1.000 11.617 118 GLN AAA CA 1
ATOM 953 C C . GLN A 1 118 ? -2.686 -27.675 16.437 1.000 11.636 118 GLN AAA C 1
ATOM 954 O O . GLN A 1 118 ? -1.813 -27.794 15.586 1.000 12.020 118 GLN AAA O 1
ATOM 960 N N . GLY A 1 119 ? -3.454 -28.696 16.839 1.000 10.922 119 GLY AAA N 1
ATOM 961 C CA . GLY A 1 119 ? -3.277 -30.004 16.233 1.000 11.012 119 GLY AAA CA 1
ATOM 962 C C . GLY A 1 119 ? -3.512 -29.977 14.734 1.000 10.830 119 GLY AAA C 1
ATOM 963 O O . GLY A 1 119 ? -2.741 -30.547 13.951 1.000 11.159 119 GLY AAA O 1
ATOM 964 N N . LEU A 1 120 ? -4.597 -29.314 14.337 1.000 10.746 120 LEU AAA N 1
ATOM 965 C CA . LEU A 1 120 ? -4.906 -29.234 12.879 1.000 11.236 120 LEU AAA CA 1
ATOM 966 C C . LEU A 1 120 ? -3.868 -28.407 12.120 1.000 11.259 120 LEU AAA C 1
ATOM 967 O O . LEU A 1 120 ? -3.486 -28.756 10.995 1.000 12.480 120 LEU AAA O 1
ATOM 972 N N . GLU A 1 121 ? -3.411 -27.321 12.730 1.000 11.725 121 GLU AAA N 1
ATOM 973 C CA . GLU A 1 121 ? -2.409 -26.475 12.110 1.000 12.917 121 GLU AAA CA 1
ATOM 974 C C . GLU A 1 121 ? -1.160 -27.296 11.783 1.000 13.457 121 GLU AAA C 1
ATOM 975 O O . GLU A 1 121 ? -0.623 -27.224 10.660 1.000 14.323 121 GLU AAA O 1
ATOM 981 N N . TYR A 1 122 ? -0.667 -28.071 12.744 1.000 12.259 122 TYR AAA N 1
ATOM 982 C CA . TYR A 1 122 ? 0.551 -28.838 12.530 1.000 12.830 122 TYR AAA CA 1
ATOM 983 C C . TYR A 1 122 ? 0.322 -30.073 11.670 1.000 13.957 122 TYR AAA C 1
ATOM 984 O O . TYR A 1 122 ? 1.167 -30.417 10.875 1.000 18.423 122 TYR AAA O 1
ATOM 993 N N . LYS A 1 123 ? -0.820 -30.736 11.822 1.000 12.194 123 LYS AAA N 1
ATOM 994 C CA . LYS A 1 123 ? -1.047 -31.932 11.014 1.000 12.954 123 LYS AAA CA 1
ATOM 995 C C . LYS A 1 123 ? -1.194 -31.568 9.525 1.000 13.067 123 LYS AAA C 1
ATOM 996 O O . LYS A 1 123 ? -0.664 -32.296 8.663 1.000 15.060 123 LYS AAA O 1
ATOM 1002 N N . TYR A 1 124 ? -1.974 -30.520 9.234 1.000 13.096 124 TYR AAA N 1
ATOM 1003 C CA . TYR A 1 124 ? -2.346 -30.198 7.864 1.000 14.936 124 TYR AAA CA 1
ATOM 1004 C C . TYR A 1 124 ? -1.608 -28.978 7.276 1.000 16.584 124 TYR AAA C 1
ATOM 1005 O O . TYR A 1 124 ? -1.900 -28.562 6.146 1.000 18.565 124 TYR AAA O 1
ATOM 1014 N N . ASP A 1 125 ? -0.660 -28.431 8.031 1.000 15.949 125 ASP AAA N 1
ATOM 1015 C CA . ASP A 1 125 ? 0.142 -27.286 7.589 1.000 18.986 125 ASP AAA CA 1
ATOM 1016 C C . ASP A 1 125 ? -0.791 -26.118 7.251 1.000 19.042 125 ASP AAA C 1
ATOM 1017 O O . ASP A 1 125 ? -0.759 -25.555 6.129 1.000 22.347 125 ASP AAA O 1
ATOM 1022 N N . LEU A 1 126 ? -1.537 -25.716 8.292 1.000 17.742 126 LEU AAA N 1
ATOM 1023 C CA . LEU A 1 126 ? -2.469 -24.579 8.202 1.000 18.913 126 LEU AAA CA 1
ATOM 1024 C C . LEU A 1 126 ? -1.974 -23.437 9.072 1.000 24.108 126 LEU AAA C 1
ATOM 1025 O O . LEU A 1 126 ? -1.288 -23.651 10.082 1.000 22.416 126 LEU AAA O 1
ATOM 1030 N N . ARG A 1 127 ? -2.336 -22.234 8.676 1.000 30.130 127 ARG AAA N 1
ATOM 1031 C CA . ARG A 1 127 ? -2.140 -21.036 9.432 1.000 31.500 127 ARG AAA CA 1
ATOM 1032 C C . ARG A 1 127 ? -3.526 -20.449 9.656 1.000 31.840 127 ARG AAA C 1
ATOM 1033 O O . ARG A 1 127 ? -4.061 -19.757 8.782 1.000 31.670 127 ARG AAA O 1
ATOM 1041 N N . LEU A 1 128 ? -4.117 -20.785 10.804 1.000 30.830 128 LEU AAA N 1
ATOM 1042 C CA . LEU A 1 128 ? -5.409 -20.284 11.111 1.000 31.870 128 LEU AAA CA 1
ATOM 1043 C C . LEU A 1 128 ? -5.237 -18.846 11.584 1.000 32.600 128 LEU AAA C 1
ATOM 1044 O O . LEU A 1 128 ? -4.327 -18.543 12.361 1.000 33.070 128 LEU AAA O 1
ATOM 1049 N N . ALA A 1 129 ? -6.110 -17.981 11.072 1.000 32.620 129 ALA AAA N 1
ATOM 1050 C CA . ALA A 1 129 ? -6.127 -16.602 11.451 1.000 32.270 129 ALA AAA CA 1
ATOM 1051 C C . ALA A 1 129 ? -6.613 -16.507 12.890 1.000 31.830 129 ALA AAA C 1
ATOM 1052 O O . ALA A 1 129 ? -7.317 -17.384 13.397 1.000 30.560 129 ALA AAA O 1
ATOM 1054 N N . PRO A 1 130 ? -6.217 -15.457 13.634 1.000 33.000 130 PRO AAA N 1
ATOM 1055 C CA . PRO A 1 130 ? -6.585 -15.366 15.045 1.000 33.230 130 PRO AAA CA 1
ATOM 1056 C C . PRO A 1 130 ? -8.081 -15.453 15.361 1.000 33.410 130 PRO AAA C 1
ATOM 1057 O O . PRO A 1 130 ? -8.423 -16.166 16.307 1.000 32.830 130 PRO AAA O 1
ATOM 1061 N N . PRO A 1 131 ? -9.026 -14.779 14.621 1.000 32.091 131 PRO AAA N 1
ATOM 1062 C CA . PRO A 1 131 ? -10.447 -14.800 15.020 1.000 33.130 131 PRO AAA CA 1
ATOM 1063 C C . PRO A 1 131 ? -11.195 -16.134 14.829 1.000 27.503 131 PRO AAA C 1
ATOM 1064 O O . PRO A 1 131 ? -11.052 -16.771 13.802 1.000 30.672 131 PRO AAA O 1
ATOM 1068 N N . TRP A 1 132 ? -12.007 -16.518 15.821 1.000 24.011 132 TRP AAA N 1
ATOM 1069 C CA . TRP A 1 132 ? -12.894 -17.692 15.695 1.000 22.371 132 TRP AAA CA 1
ATOM 1070 C C . TRP A 1 132 ? -14.179 -17.440 16.489 1.000 26.308 132 TRP AAA C 1
ATOM 1071 O O . TRP A 1 132 ? -14.207 -16.581 17.389 1.000 26.845 132 TRP AAA O 1
ATOM 1082 N N . ASP A 1 133 ? -15.231 -18.176 16.118 1.000 24.408 133 ASP AAA N 1
ATOM 1083 C CA . ASP A 1 133 ? -16.595 -18.020 16.612 1.000 27.382 133 ASP AAA CA 1
ATOM 1084 C C . ASP A 1 133 ? -17.268 -19.385 16.741 1.000 25.150 133 ASP AAA C 1
ATOM 1085 O O . ASP A 1 133 ? -17.184 -20.228 15.857 1.000 24.692 133 ASP AAA O 1
ATOM 1090 N N . MET A 1 134 ? -17.893 -19.601 17.895 1.000 28.503 134 MET AAA N 1
ATOM 1091 C CA A MET A 1 134 ? -18.811 -20.661 18.182 0.500 30.288 134 MET AAA CA 1
ATOM 1092 C CA B MET A 1 134 ? -18.728 -20.767 18.055 0.500 27.185 134 MET AAA CA 1
ATOM 1093 C C . MET A 1 134 ? -20.028 -20.545 17.271 1.000 29.369 134 MET AAA C 1
ATOM 1094 O O . MET A 1 134 ? -20.713 -19.505 17.341 1.000 38.749 134 MET AAA O 1
ATOM 1103 N N . MET A 1 135 ? -20.385 -21.575 16.512 1.000 28.717 135 MET AAA N 1
ATOM 1104 C CA A MET A 1 135 ? -21.641 -21.552 15.745 0.600 31.154 135 MET AAA CA 1
ATOM 1105 C CA B MET A 1 135 ? -21.627 -21.536 15.779 0.400 32.443 135 MET AAA CA 1
ATOM 1106 C C . MET A 1 135 ? -22.785 -21.807 16.735 1.000 33.625 135 MET AAA C 1
ATOM 1107 O O . MET A 1 135 ? -22.758 -22.755 17.481 1.000 37.947 135 MET AAA O 1
ATOM 1116 N N . LYS A 1 136 ? -23.756 -20.892 16.741 1.000 36.891 136 LYS AAA N 1
ATOM 1117 C CA . LYS A 1 136 ? -24.813 -20.866 17.726 1.000 38.936 136 LYS AAA CA 1
ATOM 1118 C C . LYS A 1 136 ? -25.861 -21.933 17.407 1.000 46.440 136 LYS AAA C 1
ATOM 1119 O O . LYS A 1 136 ? -26.395 -22.566 18.319 1.000 56.688 136 LYS AAA O 1
ATOM 1125 N N . ASN A 1 137 ? -26.181 -22.093 16.118 1.000 40.889 137 ASN AAA N 1
ATOM 1126 C CA . ASN A 1 137 ? -27.374 -22.859 15.724 1.000 52.377 137 ASN AAA CA 1
ATOM 1127 C C . ASN A 1 137 ? -27.006 -24.098 14.901 1.000 46.856 137 ASN AAA C 1
ATOM 1128 O O . ASN A 1 137 ? -27.837 -24.641 14.190 1.000 44.392 137 ASN AAA O 1
ATOM 1133 N N . ARG A 1 138 ? -25.761 -24.558 15.013 1.000 37.852 138 ARG AAA N 1
ATOM 1134 C CA . ARG A 1 138 ? -25.337 -25.718 14.256 1.000 34.351 138 ARG AAA CA 1
ATOM 1135 C C . ARG A 1 138 ? -24.195 -26.413 14.981 1.000 27.967 138 ARG AAA C 1
ATOM 1136 O O . ARG A 1 138 ? -23.077 -25.911 14.993 1.000 36.644 138 ARG AAA O 1
ATOM 1144 N N . PRO A 1 139 ? -24.454 -27.579 15.584 1.000 27.006 139 PRO AAA N 1
ATOM 1145 C CA . PRO A 1 139 ? -23.401 -28.284 16.304 1.000 23.126 139 PRO AAA CA 1
ATOM 1146 C C . PRO A 1 139 ? -22.309 -28.905 15.430 1.000 18.618 139 PRO AAA C 1
ATOM 1147 O O . PRO A 1 139 ? -21.269 -29.231 15.943 1.000 18.513 139 PRO AAA O 1
ATOM 1151 N N . PHE A 1 140 ? -22.577 -29.114 14.148 1.000 20.202 140 PHE AAA N 1
ATOM 1152 C CA . PHE A 1 140 ? -21.700 -29.903 13.270 1.000 19.642 140 PHE AAA CA 1
ATOM 1153 C C . PHE A 1 140 ? -21.876 -29.436 11.829 1.000 19.526 140 PHE AAA C 1
ATOM 1154 O O . PHE A 1 140 ? -22.985 -29.378 11.331 1.000 24.763 140 PHE AAA O 1
ATOM 1162 N N . MET A 1 141 ? -20.762 -29.089 11.175 1.000 17.444 141 MET AAA N 1
ATOM 1163 C CA . MET A 1 141 ? -20.766 -28.667 9.777 1.000 19.613 141 MET AAA CA 1
ATOM 1164 C C . MET A 1 141 ? -20.525 -29.907 8.925 1.000 20.218 141 MET AAA C 1
ATOM 1165 O O . MET A 1 141 ? -19.420 -30.468 8.956 1.000 20.316 141 MET AAA O 1
ATOM 1170 N N . GLY A 1 142 ? -21.541 -30.340 8.153 1.000 22.097 142 GLY AAA N 1
ATOM 1171 C CA . GLY A 1 142 ? -21.509 -31.559 7.403 1.000 23.492 142 GLY AAA CA 1
ATOM 1172 C C . GLY A 1 142 ? -22.539 -32.576 7.889 1.000 30.735 142 GLY AAA C 1
ATOM 1173 O O . GLY A 1 142 ? -23.364 -32.242 8.712 1.000 34.523 142 GLY AAA O 1
ATOM 1174 N N . SER A 1 143 ? -22.399 -33.831 7.416 1.000 39.378 143 SER AAA N 1
ATOM 1175 C CA . SER A 1 143 ? -23.280 -34.964 7.789 1.000 46.232 143 SER AAA CA 1
ATOM 1176 C C . SER A 1 143 ? -22.524 -35.991 8.646 1.000 51.401 143 SER AAA C 1
ATOM 1177 O O . SER A 1 143 ? -21.410 -36.375 8.297 1.000 47.516 143 SER AAA O 1
ATOM 1180 N N . ILE A 1 144 ? -23.198 -36.506 9.689 1.000 62.315 144 ILE AAA N 1
ATOM 1181 C CA . ILE A 1 144 ? -22.677 -37.550 10.615 1.000 76.004 144 ILE AAA CA 1
ATOM 1182 C C . ILE A 1 144 ? -21.752 -36.864 11.626 1.000 76.688 144 ILE AAA C 1
ATOM 1183 O O . ILE A 1 144 ? -22.044 -36.856 12.820 1.000 83.020 144 ILE AAA O 1
#

Radius of gyration: 15.02 Å; Cα contacts (8 Å, |Δi|>4): 317; chains: 1; bounding box: 39×30×40 Å